Protein AF-A0A529M5M3-F1 (afdb_monomer)

Solvent-accessible surface area (backbone atoms only — not comparable to full-atom values): 3036 Å² t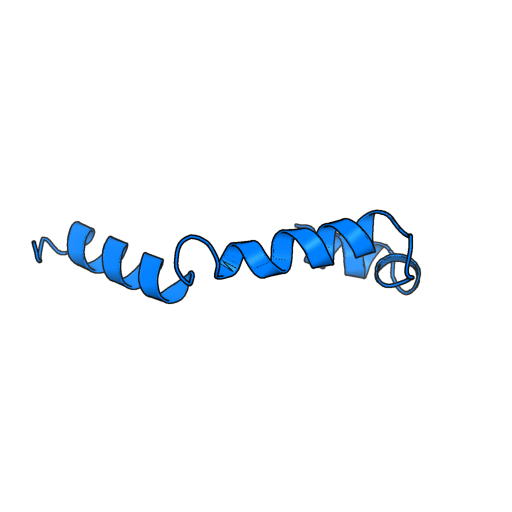otal; per-residue (Å²): 108,62,70,59,50,23,61,74,46,46,74,54,17,70,34,88,90,30,70,56,26,54,54,47,58,63,58,58,54,62,49,44,74,87,50,37,57,68,58,52,51,53,54,52,48,32,60,74,70,67,65,119

pLDDT: mean 94.9, std 7.28, range [56.19, 98.12]

Radius of gyration: 16.11 Å; Cα contacts (8 Å, |Δi|>4): 32; chains: 1; bounding box: 34×21×38 Å

Mean predicted aligned error: 3.84 Å

Secondary structure (DSSP, 8-state):
-HHHHHHHTGGGGGSTT-HHHHHHHHHHTHHHHTS-HHHHHHHHHHHHTT--

Sequence (52 aa):
VIDKTVQLHGGDGVRKGHIVESLYREIRALRIYEGASDVQKVVIARQVMGAA

Nearest PDB structures (foldseek):
  8v3u-assembly1_A  TM=9.041E-01  e=2.948E-02  Mus musculus
  4hr3-assembly1_A  TM=8.841E-01  e=2.279E-01  Mycobacteroides abscessus ATCC 19977
  2pg0-assembly1_A  TM=9.089E-01  e=3.022E-01  Geobacillus kaustophilus HTA426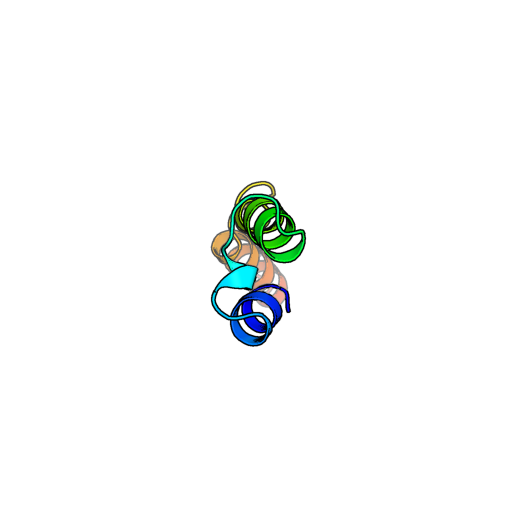

Structure (mmCIF, N/CA/C/O backbone):
data_AF-A0A529M5M3-F1
#
_entry.id   AF-A0A529M5M3-F1
#
loop_
_atom_site.group_PDB
_atom_site.id
_atom_site.type_symbol
_atom_site.label_atom_id
_atom_site.label_alt_id
_atom_site.label_comp_id
_atom_site.label_asym_id
_atom_site.label_entity_id
_atom_site.label_seq_id
_atom_site.pdbx_PDB_ins_code
_atom_site.Cartn_x
_atom_site.Cartn_y
_atom_site.Cartn_z
_atom_site.occupancy
_atom_site.B_iso_or_equiv
_atom_site.auth_seq_id
_atom_site.auth_comp_id
_atom_site.auth_asym_id
_atom_site.auth_atom_id
_atom_site.pdbx_PDB_model_num
ATOM 1 N N . VAL A 1 1 ? -3.787 -6.925 -4.980 1.00 94.75 1 VAL A N 1
ATOM 2 C CA . VAL A 1 1 ? -3.728 -7.095 -6.453 1.00 94.75 1 VAL A CA 1
ATOM 3 C C . VAL A 1 1 ? -2.427 -6.554 -7.018 1.00 94.75 1 VAL A C 1
ATOM 5 O O . VAL A 1 1 ? -1.640 -7.374 -7.460 1.00 94.75 1 VAL A O 1
ATOM 8 N N . ILE A 1 2 ? -2.147 -5.244 -6.937 1.00 96.56 2 ILE A N 1
ATOM 9 C CA . ILE A 1 2 ? -0.939 -4.667 -7.562 1.00 96.56 2 ILE A CA 1
ATOM 10 C C . ILE A 1 2 ? 0.373 -5.317 -7.102 1.00 96.56 2 ILE A C 1
ATOM 12 O O . ILE A 1 2 ? 1.254 -5.555 -7.910 1.00 96.56 2 ILE A O 1
ATOM 16 N N . ASP A 1 3 ? 0.466 -5.678 -5.824 1.00 95.94 3 ASP A N 1
ATOM 17 C CA . ASP A 1 3 ? 1.630 -6.347 -5.236 1.00 95.94 3 ASP A CA 1
ATOM 18 C C . ASP A 1 3 ? 1.911 -7.706 -5.903 1.00 95.94 3 ASP A C 1
ATOM 20 O O . ASP A 1 3 ? 3.031 -8.017 -6.299 1.00 95.94 3 ASP A O 1
ATOM 24 N N . LYS A 1 4 ? 0.846 -8.468 -6.172 1.00 97.88 4 LYS A N 1
ATOM 25 C CA . LYS A 1 4 ? 0.932 -9.707 -6.948 1.00 97.88 4 LYS A CA 1
ATOM 26 C C . LYS A 1 4 ? 1.360 -9.425 -8.390 1.00 97.88 4 LYS A C 1
ATOM 28 O O . LYS A 1 4 ? 2.150 -10.177 -8.946 1.00 97.88 4 LYS A O 1
ATOM 33 N N . THR A 1 5 ? 0.858 -8.348 -8.992 1.00 97.50 5 THR A N 1
ATOM 34 C CA . THR A 1 5 ? 1.242 -7.934 -10.348 1.00 97.50 5 THR A CA 1
ATOM 35 C C . THR A 1 5 ? 2.723 -7.565 -10.432 1.00 97.50 5 THR A C 1
ATOM 37 O O . THR A 1 5 ? 3.361 -7.955 -11.406 1.00 97.50 5 THR A O 1
ATOM 40 N N . VAL A 1 6 ? 3.280 -6.893 -9.414 1.00 97.81 6 VAL A N 1
ATOM 41 C CA . VAL A 1 6 ? 4.724 -6.618 -9.306 1.00 97.81 6 VAL A CA 1
ATOM 42 C C . VAL A 1 6 ? 5.505 -7.927 -9.374 1.00 97.81 6 VAL A C 1
ATOM 44 O O . VAL A 1 6 ? 6.376 -8.058 -10.229 1.00 97.81 6 VAL A O 1
ATOM 47 N N . GLN A 1 7 ? 5.132 -8.935 -8.575 1.00 97.75 7 GLN A N 1
ATOM 48 C CA . GLN A 1 7 ? 5.824 -10.226 -8.628 1.00 97.75 7 GLN A CA 1
ATOM 49 C C . GLN A 1 7 ? 5.674 -10.964 -9.954 1.00 97.75 7 GLN A C 1
ATOM 51 O O . GLN A 1 7 ? 6.638 -11.570 -10.412 1.00 97.75 7 GLN A O 1
ATOM 56 N N . LEU A 1 8 ? 4.503 -10.908 -10.591 1.00 98.12 8 LEU A N 1
ATOM 57 C CA . LEU A 1 8 ? 4.287 -11.548 -11.891 1.00 98.12 8 LEU A CA 1
ATOM 58 C C . LEU A 1 8 ? 5.155 -10.940 -13.004 1.00 98.12 8 LEU A C 1
ATOM 60 O O . LEU A 1 8 ? 5.537 -11.657 -13.922 1.00 98.12 8 LEU A O 1
ATOM 64 N N . HIS A 1 9 ? 5.483 -9.648 -12.916 1.00 97.31 9 HIS A N 1
ATOM 65 C CA . HIS A 1 9 ? 6.352 -8.965 -13.883 1.00 97.31 9 HIS A CA 1
ATOM 66 C C . HIS A 1 9 ? 7.845 -9.049 -13.517 1.00 97.31 9 HIS A C 1
ATOM 68 O O . HIS A 1 9 ? 8.687 -8.551 -14.262 1.00 97.31 9 HIS A O 1
ATOM 74 N N . GLY A 1 10 ? 8.198 -9.663 -12.381 1.00 97.12 10 GLY A N 1
ATOM 75 C CA . GLY A 1 10 ? 9.584 -9.812 -11.939 1.00 97.12 10 GLY A CA 1
ATOM 76 C C . GLY A 1 10 ? 10.335 -8.476 -11.895 1.00 97.12 10 GLY A C 1
ATOM 77 O O . GLY A 1 10 ? 9.845 -7.493 -11.341 1.00 97.12 10 GLY A O 1
ATOM 78 N N . GLY A 1 11 ? 11.523 -8.429 -12.506 1.00 97.44 11 GLY A N 1
ATOM 79 C CA . GLY A 1 11 ? 12.358 -7.222 -12.541 1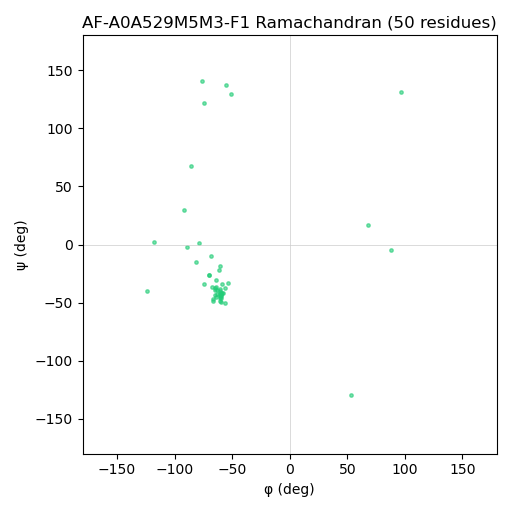.00 97.44 11 GLY A CA 1
ATOM 80 C C . GLY A 1 11 ? 11.678 -6.009 -13.188 1.00 97.44 11 GLY A C 1
ATOM 81 O O . GLY A 1 11 ? 11.862 -4.887 -12.719 1.00 97.44 11 GLY A O 1
ATOM 82 N N . ASP A 1 12 ? 10.831 -6.215 -14.201 1.00 97.75 12 ASP A N 1
ATOM 83 C CA . ASP A 1 12 ? 10.076 -5.124 -14.832 1.00 97.75 12 ASP A CA 1
ATOM 84 C C . ASP A 1 12 ? 8.992 -4.552 -13.911 1.00 97.75 12 ASP A C 1
ATOM 86 O O . ASP A 1 12 ? 8.665 -3.368 -14.000 1.00 97.75 12 ASP A O 1
ATOM 90 N N . GLY A 1 13 ? 8.482 -5.350 -12.968 1.00 96.94 13 GLY A N 1
ATOM 91 C CA . GLY A 1 13 ? 7.487 -4.920 -11.982 1.00 96.94 13 GLY A CA 1
ATOM 92 C C . GLY A 1 13 ? 7.970 -3.798 -11.057 1.00 96.94 13 GLY A C 1
ATOM 93 O O . GLY A 1 13 ? 7.144 -3.066 -10.514 1.00 96.94 13 GLY A O 1
ATOM 94 N N . VAL A 1 14 ? 9.289 -3.635 -10.914 1.00 97.00 14 VAL A N 1
ATOM 95 C CA . VAL A 1 14 ? 9.937 -2.595 -10.093 1.00 97.00 14 VAL A CA 1
ATOM 96 C C . VAL A 1 14 ? 10.802 -1.633 -10.912 1.00 97.00 14 VAL A C 1
ATOM 98 O O . VAL A 1 14 ? 11.441 -0.735 -10.359 1.00 97.00 14 VAL A O 1
ATOM 101 N N . ARG A 1 15 ? 10.850 -1.798 -12.237 1.00 98.12 15 ARG A N 1
ATOM 102 C CA . ARG A 1 15 ? 11.644 -0.939 -13.112 1.00 98.12 15 ARG A CA 1
ATOM 103 C C . ARG A 1 15 ? 10.957 0.416 -13.262 1.00 98.12 15 ARG A C 1
ATOM 105 O O . ARG A 1 15 ? 9.832 0.503 -13.750 1.00 98.12 15 ARG A O 1
ATOM 112 N N . LYS A 1 16 ? 11.663 1.490 -12.898 1.00 97.00 16 LYS A N 1
ATOM 113 C CA . LYS A 1 16 ? 11.161 2.868 -13.010 1.00 97.00 16 LYS A CA 1
ATOM 114 C C . LYS A 1 16 ? 10.615 3.149 -14.415 1.00 97.00 16 LYS A C 1
ATOM 116 O O . LYS A 1 16 ? 11.292 2.903 -15.415 1.00 97.00 16 LYS A O 1
ATOM 121 N N . GLY A 1 17 ? 9.400 3.692 -14.467 1.00 96.69 17 GLY A N 1
ATOM 122 C CA . GLY A 1 17 ? 8.696 4.013 -15.713 1.00 96.69 17 GLY A CA 1
ATOM 123 C C . GLY A 1 17 ? 7.856 2.866 -16.279 1.00 96.69 17 GLY A C 1
ATOM 124 O O . GLY A 1 17 ? 7.139 3.073 -17.254 1.00 96.69 17 GLY A O 1
ATOM 125 N N . HIS A 1 18 ? 7.8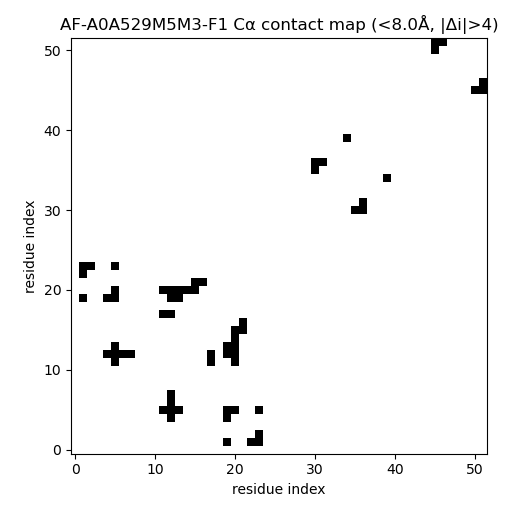98 1.674 -15.679 1.00 98.00 18 HIS A N 1
ATOM 126 C CA . HIS A 1 18 ? 6.925 0.626 -15.963 1.00 98.00 18 HIS A CA 1
ATOM 127 C C . HIS A 1 18 ? 5.592 0.933 -15.261 1.00 98.00 18 HIS A C 1
ATOM 129 O O . HIS A 1 18 ? 5.569 1.375 -14.115 1.00 98.00 18 HIS A O 1
ATOM 135 N N . ILE A 1 19 ? 4.459 0.674 -15.918 1.00 97.31 19 ILE A N 1
ATOM 136 C CA . ILE A 1 19 ? 3.135 1.038 -15.380 1.00 97.31 19 ILE A CA 1
ATOM 137 C C . ILE A 1 19 ? 2.832 0.365 -14.033 1.00 97.31 19 ILE A C 1
ATOM 139 O O . ILE A 1 19 ? 2.280 0.989 -13.131 1.00 97.31 19 ILE A O 1
ATOM 143 N N . VAL A 1 20 ? 3.246 -0.895 -13.868 1.00 97.75 20 VAL A N 1
ATOM 144 C CA .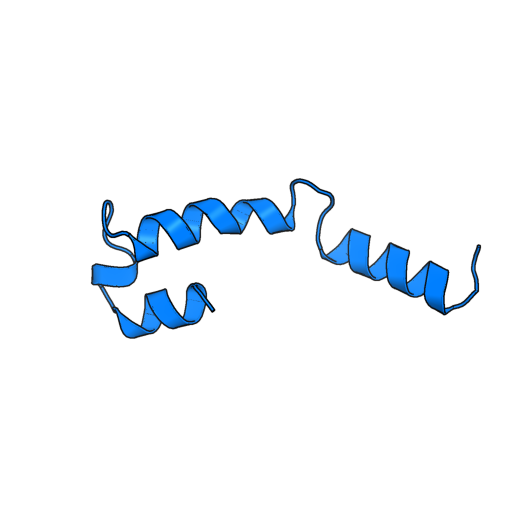 VAL A 1 20 ? 3.054 -1.654 -12.620 1.00 97.75 20 VAL A CA 1
ATOM 145 C C . VAL A 1 20 ? 3.820 -1.018 -11.458 1.00 97.75 20 VAL A C 1
ATOM 147 O O . VAL A 1 20 ? 3.304 -0.968 -10.343 1.00 97.75 20 VAL A O 1
ATOM 150 N N . GLU A 1 21 ? 5.011 -0.483 -11.731 1.00 98.00 21 GLU A N 1
ATOM 151 C CA . GLU A 1 21 ? 5.842 0.211 -10.747 1.00 98.00 21 GLU A CA 1
ATOM 152 C C . GLU A 1 21 ? 5.171 1.514 -10.286 1.00 98.00 21 GLU A C 1
ATOM 154 O O . GLU A 1 21 ? 5.012 1.735 -9.082 1.00 98.00 21 GLU A O 1
ATOM 159 N N . SER A 1 22 ? 4.698 2.334 -11.233 1.00 97.81 22 SER A N 1
ATOM 160 C CA . SER A 1 22 ? 3.987 3.586 -10.937 1.00 97.81 22 SER A CA 1
ATOM 161 C C . SER A 1 22 ? 2.727 3.343 -10.109 1.00 97.81 22 SER A C 1
ATOM 163 O O . SER A 1 22 ? 2.566 3.937 -9.042 1.00 97.81 22 SER A O 1
ATOM 165 N N . LEU A 1 23 ? 1.886 2.396 -10.535 1.00 97.75 23 LEU A N 1
ATOM 166 C CA . LEU A 1 23 ? 0.659 2.041 -9.824 1.00 97.75 23 LEU A CA 1
ATOM 167 C C . LEU A 1 23 ? 0.944 1.528 -8.406 1.00 97.75 23 LEU A C 1
ATOM 169 O O . LEU A 1 23 ? 0.227 1.880 -7.470 1.00 97.75 23 LEU A O 1
ATOM 173 N N . TYR A 1 24 ? 1.993 0.716 -8.215 1.00 97.31 24 TYR A N 1
ATOM 174 C CA . TYR A 1 24 ? 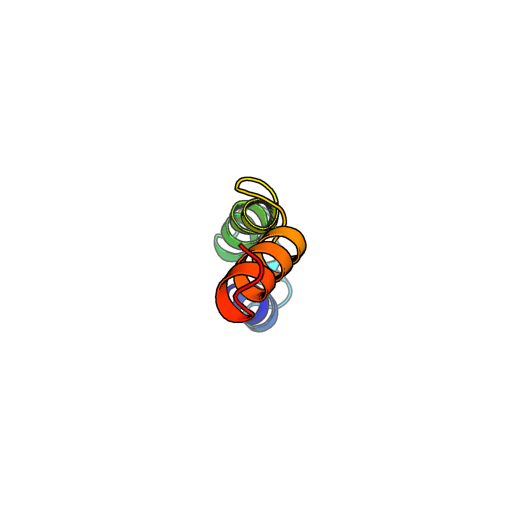2.376 0.234 -6.885 1.00 97.31 24 TYR A CA 1
ATOM 175 C C . TYR A 1 24 ? 2.731 1.393 -5.942 1.00 97.31 24 TYR A C 1
ATOM 177 O O . TYR A 1 24 ? 2.287 1.405 -4.789 1.00 97.31 24 TYR A O 1
ATOM 185 N N . ARG A 1 25 ? 3.489 2.388 -6.428 1.00 95.88 25 ARG A N 1
ATOM 186 C CA . ARG A 1 25 ? 3.843 3.581 -5.643 1.00 95.88 25 ARG A CA 1
ATOM 187 C C . ARG A 1 25 ? 2.636 4.456 -5.329 1.00 95.88 25 ARG A C 1
ATOM 189 O O . ARG A 1 25 ? 2.477 4.853 -4.176 1.00 95.88 25 ARG A O 1
ATOM 196 N N . GLU A 1 26 ? 1.796 4.732 -6.319 1.00 95.81 26 GLU A N 1
ATOM 197 C CA . GLU A 1 26 ? 0.639 5.623 -6.178 1.00 95.81 26 GLU A CA 1
ATOM 198 C C . GLU A 1 26 ? -0.346 5.109 -5.126 1.00 95.81 26 GLU A C 1
ATOM 200 O O . GLU A 1 26 ? -0.751 5.850 -4.229 1.00 95.81 26 GLU A O 1
ATOM 205 N N . ILE A 1 27 ? -0.672 3.814 -5.151 1.00 95.38 27 ILE A N 1
ATOM 206 C CA . ILE A 1 27 ? -1.673 3.284 -4.221 1.00 95.38 27 ILE A CA 1
ATOM 207 C C . ILE A 1 27 ? -1.118 2.984 -2.823 1.00 95.38 27 ILE A C 1
ATOM 209 O O . ILE A 1 27 ? -1.890 2.779 -1.885 1.00 95.38 27 ILE A O 1
ATOM 213 N N . ARG A 1 28 ? 0.213 2.922 -2.641 1.00 94.75 28 ARG A N 1
ATOM 214 C CA . ARG A 1 28 ? 0.828 2.611 -1.335 1.00 94.75 28 ARG A CA 1
ATOM 215 C C . ARG A 1 28 ? 0.393 3.621 -0.273 1.00 94.75 28 ARG A C 1
ATOM 217 O O . ARG A 1 28 ? 0.096 3.200 0.848 1.00 94.75 28 ARG A O 1
ATOM 224 N N . ALA A 1 29 ? 0.351 4.904 -0.635 1.00 94.56 29 ALA A N 1
ATOM 225 C CA . ALA A 1 29 ? 0.035 6.010 0.265 1.00 94.56 29 ALA A CA 1
ATOM 226 C C . ALA A 1 29 ? -1.440 6.038 0.706 1.00 94.56 29 ALA A C 1
ATOM 228 O O . ALA A 1 29 ? -1.742 6.467 1.820 1.00 94.56 29 ALA A O 1
ATOM 229 N N . LEU A 1 30 ? -2.348 5.480 -0.104 1.00 94.38 30 LEU A N 1
ATOM 230 C CA . LEU A 1 30 ? -3.786 5.425 0.199 1.00 94.38 30 LEU A CA 1
ATOM 231 C C . LEU A 1 30 ? -4.110 4.646 1.480 1.00 94.38 30 LEU A C 1
ATOM 233 O O . LEU A 1 30 ? -5.168 4.828 2.066 1.00 94.38 30 LEU A O 1
ATOM 237 N N . ARG A 1 31 ? -3.186 3.810 1.965 1.00 95.12 31 ARG A N 1
ATOM 238 C CA . ARG A 1 31 ? -3.326 3.135 3.265 1.00 95.12 31 ARG A CA 1
ATOM 239 C C . ARG A 1 31 ? -3.237 4.062 4.476 1.00 95.12 31 ARG A C 1
ATOM 241 O O . ARG A 1 31 ? -3.457 3.586 5.588 1.00 95.12 31 ARG A O 1
ATOM 248 N N . ILE A 1 32 ? -2.846 5.318 4.273 1.00 96.06 32 ILE A N 1
ATOM 249 C CA . ILE A 1 32 ? -2.563 6.287 5.335 1.00 96.06 32 ILE A CA 1
ATOM 250 C C . ILE A 1 32 ? -3.408 7.556 5.175 1.00 96.06 32 ILE A C 1
ATOM 252 O O . ILE A 1 32 ? -3.881 8.074 6.182 1.00 96.06 32 ILE A O 1
ATOM 256 N N . TYR A 1 33 ? -3.597 8.057 3.948 1.00 94.62 33 TYR A N 1
ATOM 257 C CA . TYR A 1 33 ? -4.141 9.404 3.715 1.00 94.62 33 TYR A CA 1
ATOM 258 C C . TYR A 1 33 ? -5.544 9.650 4.279 1.00 94.62 33 TYR A C 1
ATOM 260 O O . TYR A 1 33 ? -5.732 10.648 4.964 1.00 94.62 33 TYR A O 1
ATOM 268 N N . GLU A 1 34 ? -6.488 8.727 4.103 1.00 92.94 34 GLU A N 1
ATOM 269 C CA . GLU A 1 34 ? -7.864 8.870 4.622 1.00 92.94 34 GLU A CA 1
ATOM 270 C C . GLU A 1 34 ? -8.030 8.249 6.021 1.00 92.94 34 GLU A C 1
ATOM 272 O O . GLU A 1 34 ? -9.078 7.721 6.396 1.00 92.94 34 GLU A O 1
ATOM 277 N N . GLY A 1 35 ? -6.949 8.248 6.797 1.00 94.44 35 GLY A N 1
ATOM 278 C CA . GLY A 1 35 ? -6.826 7.494 8.034 1.00 94.44 35 GLY A CA 1
ATOM 279 C C . GLY A 1 35 ? -6.117 6.163 7.805 1.00 94.44 35 GLY A C 1
ATOM 280 O O . GLY A 1 35 ? -6.442 5.387 6.903 1.00 94.44 35 GLY A O 1
ATOM 281 N N . ALA A 1 36 ? -5.130 5.891 8.660 1.00 96.88 36 ALA A N 1
ATOM 282 C CA . ALA A 1 36 ? -4.385 4.644 8.616 1.00 96.88 36 ALA A CA 1
ATOM 283 C C . ALA A 1 36 ? -5.337 3.443 8.700 1.00 96.88 36 ALA A C 1
ATOM 285 O O . ALA A 1 36 ? -6.257 3.428 9.520 1.00 96.88 36 ALA A O 1
ATOM 286 N N . SER A 1 37 ? -5.093 2.412 7.888 1.00 96.50 37 SER A N 1
ATOM 287 C CA . SER A 1 37 ? -5.979 1.240 7.818 1.00 96.50 37 SER A CA 1
ATOM 288 C C . SER A 1 37 ? -6.249 0.597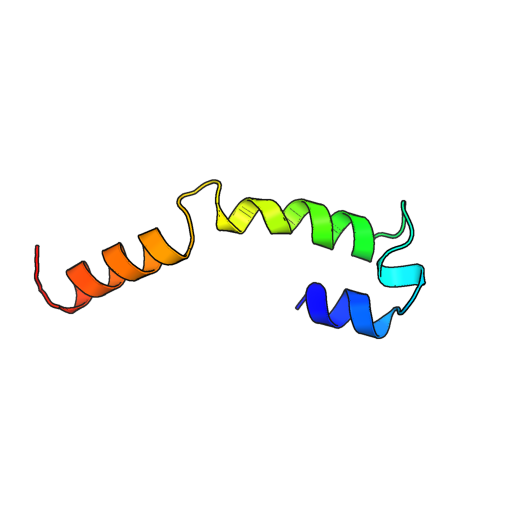 9.185 1.00 96.50 37 SER A C 1
ATOM 290 O O . SER A 1 37 ? -7.343 0.093 9.415 1.00 96.50 37 SER A O 1
ATOM 292 N N . ASP A 1 38 ? -5.287 0.630 10.108 1.00 97.31 38 ASP A N 1
ATOM 293 C CA . ASP A 1 38 ? -5.472 0.080 11.455 1.00 97.31 38 ASP A CA 1
ATOM 294 C C . ASP A 1 38 ? -6.360 0.962 12.344 1.00 97.31 38 ASP A C 1
ATOM 296 O O . ASP A 1 38 ? -7.167 0.433 13.105 1.00 97.31 38 ASP A O 1
ATOM 300 N N . VAL A 1 39 ? -6.309 2.289 12.183 1.00 96.94 39 VAL A N 1
ATOM 301 C CA . VAL A 1 39 ? -7.254 3.210 12.838 1.00 96.94 39 VAL A CA 1
ATOM 302 C C . VAL A 1 39 ? -8.667 2.954 12.323 1.00 96.94 39 VAL A C 1
ATOM 304 O O . VAL A 1 39 ? -9.591 2.807 13.119 1.00 96.94 39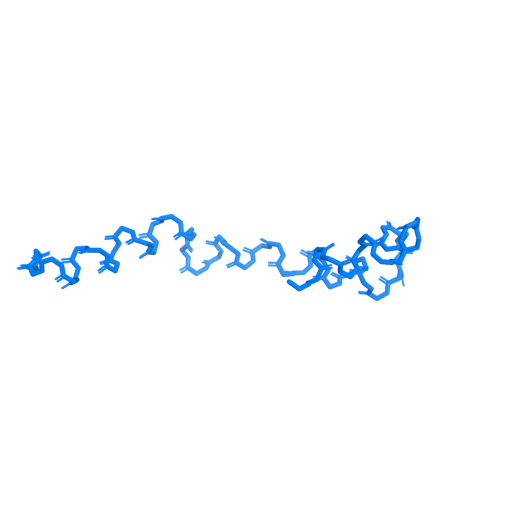 VAL A O 1
ATOM 307 N N . GLN A 1 40 ? -8.827 2.810 11.004 1.00 97.06 40 GLN A N 1
ATOM 308 C CA . GLN A 1 40 ? -10.122 2.506 10.393 1.00 97.06 40 GLN A CA 1
ATOM 309 C C . GLN A 1 40 ? -10.709 1.188 10.924 1.00 97.06 40 GLN A C 1
ATOM 311 O O . GLN A 1 40 ? -11.885 1.136 11.282 1.00 97.06 40 GLN A O 1
ATOM 316 N N . LYS A 1 41 ? -9.891 0.137 11.083 1.00 96.75 41 LYS A N 1
ATOM 317 C CA . LYS A 1 41 ? -10.335 -1.126 11.705 1.00 96.75 41 LYS A CA 1
ATOM 318 C C . LYS A 1 41 ? -10.838 -0.929 13.136 1.00 96.75 41 LYS A C 1
ATOM 320 O O . LYS A 1 41 ? -11.853 -1.518 13.493 1.00 96.75 41 LYS A O 1
ATOM 325 N N . VAL A 1 42 ? -10.157 -0.116 13.949 1.00 96.62 42 VAL A N 1
ATOM 326 C CA . VAL A 1 42 ? -10.582 0.171 15.331 1.00 96.62 42 VAL A CA 1
ATOM 327 C C . VAL A 1 42 ? -11.912 0.924 15.357 1.00 96.62 42 VAL A C 1
ATOM 329 O O . VAL A 1 42 ? -12.786 0.575 16.149 1.00 96.62 42 VAL A O 1
ATOM 332 N N . VAL A 1 43 ? -12.088 1.923 14.487 1.00 95.69 43 VAL A N 1
ATOM 333 C CA . VAL A 1 43 ? -13.346 2.680 14.368 1.00 95.69 43 VAL A CA 1
ATOM 334 C C . VAL A 1 43 ? -14.501 1.750 13.989 1.00 95.69 43 VAL A C 1
ATOM 336 O O . VAL A 1 43 ? -15.520 1.730 14.678 1.00 95.69 43 VAL A O 1
ATOM 339 N N . ILE A 1 44 ? -14.310 0.911 12.965 1.00 96.25 44 ILE A N 1
ATOM 340 C CA . ILE A 1 44 ? -15.307 -0.081 12.537 1.00 96.25 44 ILE A CA 1
ATOM 341 C C . ILE A 1 44 ? -15.622 -1.059 13.676 1.00 96.25 44 ILE A C 1
ATOM 343 O O . ILE A 1 44 ? -16.790 -1.318 13.952 1.00 96.25 44 ILE A O 1
ATOM 347 N N . ALA A 1 45 ? -14.606 -1.577 14.373 1.00 97.31 45 ALA A N 1
ATOM 348 C CA . ALA A 1 45 ? -14.806 -2.506 15.483 1.00 97.31 45 ALA A CA 1
ATOM 349 C C . ALA A 1 45 ? -15.642 -1.885 16.613 1.00 97.31 45 ALA A C 1
ATOM 351 O O . ALA A 1 45 ? -16.568 -2.525 17.101 1.00 97.31 45 ALA A O 1
ATOM 352 N N . ARG A 1 46 ? -15.375 -0.626 16.989 1.00 96.38 46 ARG A N 1
ATOM 353 C CA . ARG A 1 46 ? -16.169 0.097 17.999 1.00 96.38 46 ARG A CA 1
ATOM 354 C C . ARG A 1 46 ? -17.630 0.238 17.587 1.00 96.38 46 ARG A C 1
ATOM 356 O O . ARG A 1 46 ? -18.512 -0.044 18.396 1.00 96.38 46 ARG A O 1
ATOM 363 N N . GLN A 1 47 ? -17.872 0.599 16.327 1.00 96.56 47 GLN A N 1
ATOM 364 C CA . GLN A 1 47 ? -19.220 0.720 15.778 1.00 96.56 47 GLN A CA 1
ATOM 365 C C . GLN A 1 47 ? -19.959 -0.629 15.775 1.00 96.56 47 GLN A C 1
ATOM 367 O O . GLN A 1 47 ? -21.123 -0.690 16.158 1.00 96.56 47 GLN A O 1
ATOM 372 N N . VAL A 1 48 ? -19.285 -1.720 15.392 1.00 96.75 48 VAL A N 1
ATOM 373 C CA . VAL A 1 48 ? -19.862 -3.078 15.385 1.00 96.75 48 VAL A CA 1
ATOM 374 C C . VAL A 1 48 ? -20.144 -3.587 16.802 1.00 96.75 48 VAL A C 1
ATOM 376 O O . VAL A 1 48 ? -21.145 -4.260 17.021 1.00 96.75 48 VAL A O 1
ATOM 379 N N . MET A 1 49 ? -19.291 -3.255 17.774 1.00 95.44 49 MET A N 1
ATOM 380 C CA . MET A 1 49 ? -19.443 -3.679 19.172 1.00 95.44 49 MET A CA 1
ATOM 381 C C . MET A 1 49 ? -20.480 -2.862 19.962 1.00 95.44 49 MET A C 1
ATOM 383 O O . MET A 1 49 ? -20.661 -3.118 21.150 1.00 95.44 49 MET A O 1
ATOM 387 N N . GLY A 1 50 ? -21.153 -1.883 19.344 1.00 81.19 50 GLY A N 1
ATOM 388 C CA . GLY A 1 50 ? -22.131 -1.030 20.029 1.00 81.19 50 GLY A CA 1
ATOM 389 C C . GLY A 1 50 ? -21.509 -0.090 21.066 1.00 81.19 50 GLY A C 1
ATOM 390 O O . GLY A 1 50 ? -22.216 0.447 21.912 1.00 81.19 50 GLY A O 1
ATOM 391 N N . ALA A 1 51 ? -20.190 0.110 21.006 1.00 65.56 51 ALA A N 1
ATOM 392 C CA . ALA A 1 51 ? -19.483 1.094 21.810 1.00 65.56 51 ALA A CA 1
ATOM 393 C C . ALA A 1 51 ? -19.526 2.449 21.084 1.00 65.56 51 ALA A C 1
ATOM 395 O O . ALA A 1 51 ? -18.504 2.909 20.565 1.00 65.56 51 ALA A O 1
ATOM 396 N N . ALA A 1 52 ? -20.727 3.025 20.993 1.00 56.19 52 ALA A N 1
ATOM 397 C CA . ALA A 1 52 ? -20.974 4.400 20.5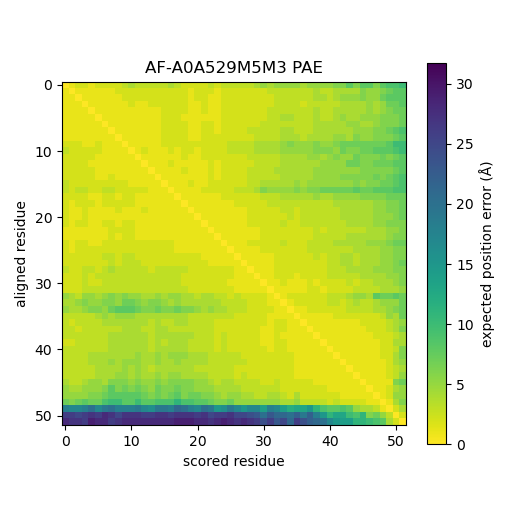63 1.00 56.19 52 ALA A CA 1
ATOM 398 C C . ALA A 1 52 ? -21.396 5.238 21.773 1.00 56.19 52 ALA A C 1
ATOM 400 O O . ALA A 1 52 ? -22.306 4.783 22.502 1.00 56.19 52 ALA A O 1
#

Foldseek 3Di:
DLVVVLVVVDPLCCDPPRPSNVVVVVCVCVCPDVHHVVVVVVVVVCVVVVVD